Protein AF-A0A929T9X8-F1 (afdb_monomer)

Mean predicted aligned error: 4.68 Å

Structure (mmCIF, N/CA/C/O backbone):
data_AF-A0A929T9X8-F1
#
_entry.id   AF-A0A929T9X8-F1
#
loop_
_atom_site.group_PDB
_atom_site.id
_atom_site.type_symbol
_atom_site.label_atom_id
_atom_site.label_alt_id
_atom_site.label_comp_id
_atom_site.label_asym_id
_atom_site.label_entity_id
_atom_site.label_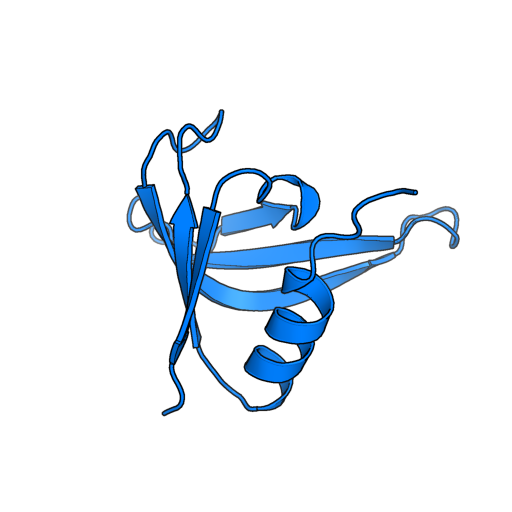seq_id
_atom_site.pdbx_PDB_ins_code
_atom_site.Cartn_x
_atom_site.Cartn_y
_atom_site.Cartn_z
_atom_site.occupancy
_atom_site.B_iso_or_equiv
_atom_site.auth_seq_id
_atom_site.auth_comp_id
_atom_site.auth_asym_id
_atom_site.auth_atom_id
_atom_site.pdbx_PDB_model_num
ATOM 1 N N . GLY A 1 1 ? -2.171 22.997 11.989 1.00 31.22 1 GLY A N 1
ATOM 2 C CA . GLY A 1 1 ? -3.186 22.159 11.324 1.00 31.22 1 GLY A CA 1
ATOM 3 C C . GLY A 1 1 ? -2.542 20.840 10.982 1.00 31.22 1 GLY A C 1
ATOM 4 O O . GLY A 1 1 ? -1.423 20.860 10.490 1.00 31.22 1 GLY A O 1
ATOM 5 N N . MET A 1 2 ? -3.166 19.711 11.318 1.00 30.00 2 MET A N 1
ATOM 6 C CA . MET A 1 2 ? -2.623 18.403 10.943 1.00 30.00 2 MET A CA 1
ATOM 7 C C . MET A 1 2 ? -2.635 18.283 9.418 1.00 30.00 2 MET A C 1
ATOM 9 O O . MET A 1 2 ? -3.702 18.332 8.810 1.00 30.00 2 MET A O 1
ATOM 13 N N . ASN A 1 3 ? -1.450 18.132 8.823 1.00 37.09 3 ASN A N 1
ATOM 14 C CA . ASN A 1 3 ? -1.282 17.682 7.447 1.00 37.09 3 ASN A CA 1
ATOM 15 C C . ASN A 1 3 ? -1.841 16.258 7.362 1.00 37.09 3 ASN A C 1
ATOM 17 O O . ASN A 1 3 ? -1.107 15.291 7.542 1.00 37.09 3 ASN A O 1
ATOM 21 N N . LEU A 1 4 ? -3.152 16.118 7.148 1.00 48.12 4 LEU A N 1
ATOM 22 C CA . LEU A 1 4 ? -3.701 14.879 6.612 1.00 48.12 4 LEU A CA 1
ATOM 23 C C . LEU A 1 4 ? -3.026 14.703 5.265 1.00 48.12 4 LEU A C 1
ATOM 25 O O . LEU A 1 4 ? -3.272 15.518 4.372 1.00 48.12 4 LEU A O 1
ATOM 29 N N . PRO A 1 5 ? -2.128 13.730 5.098 1.00 60.59 5 PRO A N 1
ATOM 30 C CA . PRO A 1 5 ? -1.348 13.756 3.896 1.00 60.59 5 PRO A CA 1
ATOM 31 C C . PRO A 1 5 ? -2.268 13.163 2.808 1.00 60.59 5 PRO A C 1
ATOM 33 O O . PRO A 1 5 ? -2.989 12.180 3.011 1.00 60.59 5 PRO A O 1
ATOM 36 N N . ALA A 1 6 ? -2.398 13.908 1.705 1.00 59.75 6 ALA A N 1
ATOM 37 C CA . ALA A 1 6 ? -3.496 13.812 0.730 1.00 59.75 6 ALA A CA 1
ATOM 38 C C . ALA A 1 6 ? -3.576 12.466 -0.021 1.00 59.75 6 ALA A C 1
ATOM 40 O O . ALA A 1 6 ? -4.459 12.247 -0.848 1.00 59.75 6 ALA A O 1
ATOM 41 N N . TRP A 1 7 ? -2.669 11.545 0.287 1.00 76.31 7 TRP A N 1
ATOM 42 C CA . TRP A 1 7 ? -2.592 10.211 -0.282 1.00 76.31 7 TRP A CA 1
ATOM 43 C C . TRP A 1 7 ? -3.806 9.353 0.070 1.00 76.31 7 TRP A C 1
ATOM 45 O O . TRP A 1 7 ? -4.208 8.567 -0.772 1.00 76.31 7 TRP A O 1
ATOM 55 N N . ARG A 1 8 ? -4.464 9.492 1.232 1.00 85.00 8 ARG A N 1
ATOM 56 C CA . ARG A 1 8 ? -5.593 8.589 1.555 1.00 85.00 8 ARG A CA 1
ATOM 57 C C . ARG A 1 8 ? -6.792 8.742 0.602 1.00 85.00 8 ARG A C 1
ATOM 59 O O . ARG A 1 8 ? -7.180 7.725 0.028 1.00 85.00 8 ARG A O 1
ATOM 66 N N . PRO A 1 9 ? -7.359 9.945 0.368 1.00 87.56 9 PRO A N 1
ATOM 67 C CA . PRO A 1 9 ? -8.406 10.111 -0.644 1.00 87.56 9 PRO A CA 1
ATOM 68 C C . PRO A 1 9 ? -7.945 9.709 -2.051 1.00 87.56 9 PRO A C 1
ATOM 70 O O . PRO A 1 9 ? -8.712 9.099 -2.792 1.00 87.56 9 PRO A O 1
ATOM 73 N N . PHE A 1 10 ? -6.687 9.996 -2.404 1.00 87.88 10 PHE A N 1
ATOM 74 C CA . PHE A 1 10 ? -6.102 9.590 -3.684 1.00 87.88 10 PHE A CA 1
ATOM 75 C C . PHE A 1 10 ? -6.072 8.062 -3.847 1.00 87.88 10 PHE A C 1
ATOM 77 O O . PHE A 1 10 ? -6.567 7.545 -4.843 1.00 87.88 10 PHE A O 1
ATOM 84 N N . LEU A 1 11 ? -5.552 7.333 -2.858 1.00 91.50 11 LEU A N 1
ATOM 85 C CA . LEU A 1 11 ? -5.471 5.872 -2.857 1.00 91.50 11 LEU A CA 1
ATOM 86 C C . LEU A 1 11 ? -6.868 5.247 -2.876 1.00 91.50 11 LEU A C 1
ATOM 88 O O . LEU A 1 11 ? -7.114 4.329 -3.653 1.00 91.50 11 LEU A O 1
ATOM 92 N N . GLN A 1 12 ? -7.804 5.771 -2.074 1.00 91.94 12 GLN A N 1
ATOM 93 C CA . GLN A 1 12 ? -9.211 5.350 -2.103 1.00 91.94 12 GLN A CA 1
ATOM 94 C C . GLN A 1 12 ? -9.804 5.485 -3.501 1.00 91.94 12 GLN A C 1
ATOM 96 O O . GLN A 1 12 ? -10.409 4.540 -4.006 1.00 91.94 12 GLN A O 1
ATOM 101 N N . HIS A 1 13 ? -9.604 6.642 -4.134 1.00 92.31 13 HIS A N 1
ATOM 102 C CA . HIS A 1 13 ? -10.074 6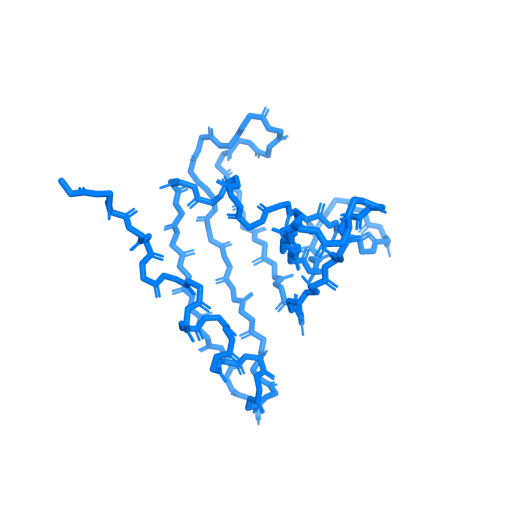.878 -5.487 1.00 92.31 13 HIS A CA 1
ATOM 103 C C . HIS A 1 13 ? -9.419 5.916 -6.486 1.00 92.31 13 HIS A C 1
ATOM 105 O O . HIS A 1 13 ? -10.140 5.234 -7.212 1.00 92.31 13 HIS A O 1
ATOM 111 N N . ALA A 1 14 ? -8.089 5.797 -6.478 1.00 93.38 14 ALA A N 1
ATOM 112 C CA . ALA A 1 14 ? -7.343 4.920 -7.377 1.00 93.38 14 ALA A CA 1
ATOM 113 C C . ALA A 1 14 ? -7.827 3.462 -7.277 1.00 93.38 14 ALA A C 1
ATOM 115 O O . ALA A 1 14 ? -8.241 2.876 -8.279 1.00 93.38 14 ALA A O 1
ATOM 116 N N . PHE A 1 15 ? -7.890 2.898 -6.066 1.00 94.94 15 PHE A N 1
ATOM 117 C CA . PHE A 1 15 ? -8.360 1.523 -5.875 1.00 94.94 15 PHE A CA 1
ATOM 118 C C . PHE A 1 15 ? -9.847 1.348 -6.215 1.00 94.94 15 PHE A C 1
ATOM 120 O O . PHE A 1 15 ? -10.217 0.317 -6.772 1.00 94.94 15 PHE A O 1
ATOM 127 N N . SER A 1 16 ? -10.706 2.349 -5.970 1.00 94.44 16 SER A N 1
ATOM 128 C CA . SER A 1 16 ? -12.125 2.290 -6.384 1.00 94.44 16 SER A CA 1
ATOM 129 C C . SER A 1 16 ? -12.317 2.204 -7.903 1.00 94.44 16 SER A C 1
ATOM 131 O O . SER A 1 16 ? -13.372 1.784 -8.374 1.00 94.44 16 SER A O 1
ATOM 133 N N . LYS A 1 17 ? -11.298 2.599 -8.673 1.00 95.56 17 LYS A N 1
ATOM 134 C CA . LYS A 1 17 ? -11.265 2.535 -10.136 1.00 95.56 17 LYS A CA 1
ATOM 135 C C . LYS A 1 17 ? -10.520 1.307 -10.663 1.00 95.56 17 LYS A C 1
ATOM 137 O O . LYS A 1 17 ? -10.308 1.214 -11.865 1.00 95.56 17 LYS A O 1
ATOM 142 N N . GLY A 1 18 ? -10.130 0.380 -9.787 1.00 94.69 18 GLY A N 1
ATOM 143 C CA . GLY A 1 18 ? -9.389 -0.823 -10.166 1.00 94.69 18 GLY A CA 1
ATOM 144 C C . GLY A 1 18 ? -7.910 -0.580 -10.472 1.00 94.69 18 GLY A C 1
ATOM 145 O O . GLY A 1 18 ? -7.271 -1.455 -11.046 1.00 94.69 18 GLY A O 1
ATOM 146 N N . ALA A 1 19 ? -7.355 0.580 -10.101 1.00 96.25 19 ALA A N 1
ATOM 147 C CA . ALA A 1 19 ? -5.939 0.847 -10.311 1.00 96.25 19 ALA A CA 1
ATOM 148 C C . ALA A 1 19 ? -5.063 -0.033 -9.410 1.00 96.25 19 ALA A C 1
ATOM 150 O O . ALA A 1 19 ? -5.383 -0.278 -8.242 1.00 96.25 19 ALA A O 1
ATOM 151 N N . LEU A 1 20 ? -3.900 -0.415 -9.930 1.00 96.00 20 LEU A N 1
ATOM 152 C CA . LEU A 1 20 ? -2.757 -0.777 -9.100 1.00 96.00 20 LEU A CA 1
ATOM 153 C C . LEU A 1 20 ? -2.050 0.509 -8.672 1.00 96.00 20 LEU A C 1
ATOM 155 O O . LEU A 1 20 ? -2.076 1.510 -9.386 1.00 96.00 20 LEU A O 1
ATOM 159 N N . VAL A 1 21 ? -1.401 0.505 -7.516 1.00 95.06 21 VAL A N 1
ATOM 160 C CA . VAL A 1 21 ? -0.605 1.652 -7.072 1.00 95.06 21 VAL A CA 1
ATOM 161 C C . VAL A 1 21 ? 0.832 1.203 -6.921 1.00 95.06 21 VAL A C 1
ATOM 163 O O . VAL A 1 21 ? 1.122 0.304 -6.141 1.00 95.06 21 VAL A O 1
ATOM 166 N N . TYR A 1 22 ? 1.735 1.832 -7.659 1.00 94.31 22 TYR A N 1
ATOM 167 C CA . TYR A 1 22 ? 3.164 1.728 -7.4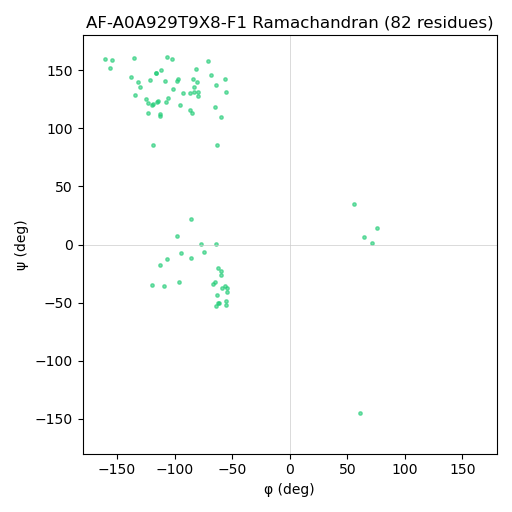09 1.00 94.31 22 TYR A CA 1
ATOM 168 C C . TYR A 1 22 ? 3.548 2.670 -6.268 1.00 94.31 22 TYR A C 1
ATOM 170 O O . TYR A 1 22 ? 3.048 3.797 -6.200 1.00 94.31 22 TYR A O 1
ATOM 178 N N . LEU A 1 23 ? 4.438 2.210 -5.390 1.00 93.00 23 LEU A N 1
ATOM 179 C CA . LEU A 1 23 ? 4.933 2.958 -4.244 1.00 93.00 23 LEU A CA 1
ATOM 180 C C . LEU A 1 23 ? 6.453 2.912 -4.213 1.00 93.00 23 LEU A C 1
ATOM 182 O O . LEU A 1 23 ? 7.050 1.847 -4.340 1.00 93.00 23 LEU A O 1
ATOM 186 N N . GLU A 1 24 ? 7.064 4.054 -3.954 1.00 94.31 24 GLU A N 1
ATOM 187 C CA . GLU A 1 24 ? 8.460 4.148 -3.552 1.00 94.31 24 GLU A CA 1
ATOM 188 C C . GLU A 1 24 ? 8.498 4.634 -2.108 1.00 94.31 24 GLU A C 1
ATOM 190 O O . GLU A 1 24 ? 8.101 5.762 -1.814 1.00 94.31 24 GLU A O 1
ATOM 195 N N . LEU A 1 25 ? 8.939 3.767 -1.201 1.00 93.31 25 LEU A N 1
ATOM 196 C CA . LEU A 1 25 ? 9.213 4.133 0.181 1.00 93.31 25 LEU A CA 1
ATOM 197 C C . LEU A 1 25 ? 10.617 4.723 0.277 1.00 93.31 25 LEU A C 1
ATOM 199 O O . LEU A 1 25 ? 11.539 4.220 -0.360 1.00 93.31 25 LEU A O 1
ATOM 203 N N . LEU A 1 26 ? 10.787 5.742 1.115 1.00 93.12 26 LEU A N 1
ATOM 204 C CA . LEU A 1 26 ? 12.075 6.365 1.401 1.00 93.12 26 LEU A CA 1
ATOM 205 C C . LEU A 1 26 ? 12.371 6.218 2.896 1.00 93.12 26 LEU A C 1
ATOM 207 O O . LEU A 1 26 ? 11.612 6.707 3.732 1.00 93.12 26 LEU A O 1
ATOM 211 N N . PHE A 1 27 ? 13.483 5.558 3.237 1.00 92.62 27 PHE A N 1
ATOM 212 C CA . PHE A 1 27 ? 13.934 5.366 4.626 1.00 92.62 27 PHE A CA 1
ATOM 213 C C . PHE A 1 27 ? 12.902 4.694 5.558 1.00 92.62 27 PHE A C 1
ATOM 215 O O . PHE A 1 27 ? 12.832 5.005 6.748 1.00 92.62 27 PHE A O 1
ATOM 222 N N . HIS A 1 28 ? 12.097 3.763 5.044 1.00 93.19 28 HIS A N 1
ATOM 223 C CA . HIS A 1 28 ? 11.117 3.041 5.851 1.00 93.19 28 HIS A CA 1
ATOM 224 C C . HIS A 1 28 ? 11.799 2.182 6.933 1.00 93.19 28 HIS A C 1
ATOM 226 O O . HIS A 1 28 ? 12.739 1.458 6.604 1.00 93.19 28 HIS A O 1
ATOM 232 N N . PRO A 1 29 ? 11.312 2.141 8.188 1.00 92.06 29 PRO A N 1
ATOM 233 C CA . PRO A 1 29 ? 11.958 1.373 9.259 1.00 92.06 29 PRO A CA 1
ATOM 234 C C . PRO A 1 29 ? 12.141 -0.120 8.948 1.00 92.06 29 PRO A C 1
ATOM 236 O O . PRO A 1 29 ? 13.141 -0.714 9.334 1.00 92.06 29 PRO A O 1
ATOM 239 N N . CYS A 1 30 ? 11.184 -0.723 8.235 1.00 92.25 30 CYS A N 1
ATOM 240 C CA . CYS A 1 30 ? 11.239 -2.138 7.850 1.00 92.25 30 CYS A CA 1
ATOM 241 C C . CYS A 1 30 ? 11.788 -2.377 6.433 1.00 92.25 30 CYS A C 1
ATOM 243 O O . CYS A 1 30 ? 12.391 -3.417 6.189 1.00 92.25 30 CYS A O 1
ATOM 245 N N . TYR A 1 31 ? 11.551 -1.459 5.490 1.00 92.75 31 TYR A N 1
ATOM 246 C CA . TYR A 1 31 ? 11.847 -1.689 4.067 1.00 92.75 31 TYR A CA 1
ATOM 247 C C . TYR A 1 31 ? 13.072 -0.904 3.582 1.00 92.75 31 TYR A C 1
ATOM 249 O O . TYR A 1 31 ? 13.573 -1.171 2.498 1.00 92.75 31 TYR A O 1
ATOM 257 N N . GLY A 1 32 ? 13.569 0.059 4.360 1.00 93.56 32 GLY A N 1
ATOM 258 C CA . GLY A 1 32 ? 14.517 1.053 3.872 1.00 93.56 32 GLY A CA 1
ATOM 259 C C . GLY A 1 32 ? 13.912 1.879 2.735 1.00 93.56 32 GLY A C 1
ATOM 260 O O . GLY A 1 32 ? 12.717 2.181 2.739 1.00 93.56 32 GLY A O 1
ATOM 261 N N . SER A 1 33 ? 14.745 2.250 1.765 1.00 95.00 33 SER A N 1
ATOM 262 C CA . SER A 1 33 ? 14.261 2.798 0.498 1.00 95.00 33 SER A CA 1
ATOM 263 C C . SER A 1 33 ? 13.968 1.651 -0.462 1.00 95.00 33 SER A C 1
ATOM 265 O O . SER A 1 33 ? 14.881 0.898 -0.800 1.00 95.00 33 SER A O 1
ATOM 267 N N . HIS A 1 34 ? 12.703 1.478 -0.848 1.00 95.62 34 HIS A N 1
ATOM 268 C CA . HIS A 1 34 ? 12.265 0.285 -1.579 1.00 95.62 34 HIS A CA 1
ATOM 269 C C . HIS A 1 34 ? 11.007 0.524 -2.411 1.00 95.62 34 HIS A C 1
ATOM 271 O O . HIS A 1 34 ? 10.150 1.336 -2.056 1.00 95.62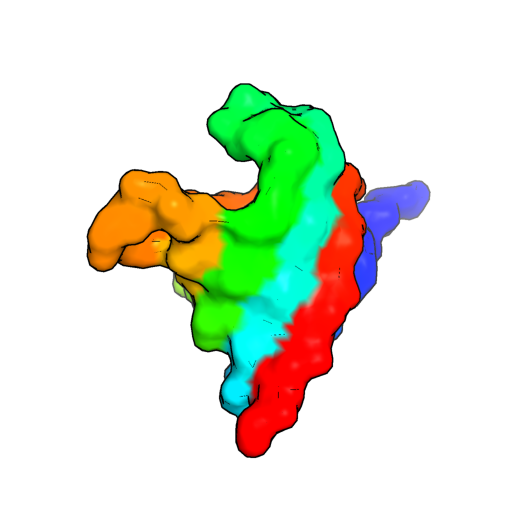 34 HIS A O 1
ATOM 277 N N . HIS A 1 35 ? 10.883 -0.234 -3.498 1.00 94.81 35 HIS A N 1
ATOM 278 C CA . HIS A 1 35 ? 9.769 -0.147 -4.436 1.00 94.81 35 HIS A CA 1
ATOM 279 C C . HIS A 1 35 ? 8.764 -1.274 -4.193 1.00 94.81 35 HIS A C 1
ATOM 281 O O . HIS A 1 35 ? 9.136 -2.440 -4.060 1.00 94.81 35 HIS A O 1
ATOM 287 N N . LEU A 1 36 ? 7.480 -0.928 -4.157 1.00 95.12 36 LEU A N 1
ATOM 288 C CA . LEU A 1 36 ? 6.380 -1.830 -3.834 1.00 95.12 36 LEU A CA 1
ATOM 289 C C . LEU A 1 36 ? 5.219 -1.643 -4.814 1.00 95.12 36 LEU A C 1
ATOM 291 O O . LEU A 1 36 ? 5.060 -0.590 -5.433 1.00 95.12 36 LEU A O 1
ATOM 295 N N . LEU A 1 37 ? 4.349 -2.650 -4.890 1.00 96.12 37 LEU A N 1
ATOM 296 C CA . LEU A 1 37 ? 3.088 -2.563 -5.622 1.00 96.12 37 LEU A CA 1
ATOM 297 C C . LEU A 1 37 ? 1.920 -2.864 -4.681 1.00 96.12 37 LEU A C 1
ATOM 299 O O . LEU A 1 37 ? 1.853 -3.947 -4.102 1.00 96.12 37 LEU A O 1
ATOM 303 N N . ALA A 1 38 ? 0.979 -1.934 -4.544 1.00 96.25 38 ALA A N 1
ATOM 304 C CA . ALA A 1 38 ? -0.275 -2.133 -3.834 1.00 96.25 38 ALA A CA 1
ATOM 305 C C . ALA A 1 38 ? -1.414 -2.467 -4.798 1.00 96.25 38 ALA A C 1
ATOM 307 O O . ALA A 1 38 ? -1.554 -1.873 -5.866 1.00 96.25 38 ALA A O 1
ATOM 308 N N . SER A 1 39 ? -2.266 -3.393 -4.369 1.00 95.75 39 SER A N 1
ATOM 309 C CA . SER A 1 39 ? -3.437 -3.855 -5.129 1.00 95.75 39 SER A CA 1
ATOM 310 C C . SER A 1 39 ? -4.770 -3.462 -4.497 1.00 95.75 39 SER A C 1
ATOM 312 O O . SER A 1 39 ? -5.802 -3.522 -5.156 1.00 95.75 39 SER A O 1
ATOM 314 N N . ALA A 1 40 ? -4.771 -3.085 -3.217 1.00 96.00 40 ALA A N 1
ATOM 315 C CA . ALA A 1 40 ? -5.972 -2.672 -2.505 1.00 96.00 40 ALA A CA 1
ATOM 316 C C . ALA A 1 40 ? -5.621 -1.867 -1.251 1.00 96.00 40 ALA A C 1
ATOM 318 O O . ALA A 1 40 ? -4.537 -2.031 -0.682 1.00 96.00 40 ALA A O 1
ATOM 319 N N . MET A 1 41 ? -6.594 -1.091 -0.768 1.00 94.81 41 MET A N 1
ATOM 320 C CA . MET A 1 41 ? -6.587 -0.528 0.577 1.00 94.81 41 MET A CA 1
ATOM 321 C C . MET A 1 41 ? -7.726 -1.127 1.402 1.00 94.81 41 MET A C 1
ATOM 323 O O . MET A 1 41 ? -8.894 -1.053 1.026 1.00 94.81 41 MET A O 1
ATOM 327 N N . LEU A 1 42 ? -7.372 -1.715 2.535 1.00 94.12 42 LEU A N 1
ATOM 328 C CA . LEU A 1 42 ? -8.280 -2.339 3.485 1.00 94.12 42 LEU A CA 1
ATOM 329 C C . LEU A 1 42 ? -8.596 -1.360 4.609 1.00 94.12 42 LEU A C 1
ATOM 331 O O . LEU A 1 42 ? -7.715 -0.637 5.070 1.00 94.12 42 LEU A O 1
ATOM 335 N N . ARG A 1 43 ? -9.847 -1.372 5.066 1.00 92.88 43 ARG A N 1
ATOM 336 C CA . ARG A 1 43 ? -10.307 -0.659 6.258 1.00 92.88 43 ARG A CA 1
ATOM 337 C C . ARG A 1 43 ? -10.575 -1.689 7.350 1.00 92.88 43 ARG A C 1
ATOM 339 O O . ARG A 1 43 ? -11.377 -2.592 7.133 1.00 92.88 43 ARG A O 1
ATOM 346 N N . LEU A 1 44 ? -9.918 -1.546 8.494 1.00 91.12 44 LEU A N 1
ATOM 347 C CA . LEU A 1 44 ? -10.133 -2.380 9.674 1.00 91.12 44 LEU A CA 1
ATOM 348 C C . LEU A 1 44 ? -10.686 -1.517 10.805 1.00 91.12 44 LEU A C 1
ATOM 350 O O . LEU A 1 44 ? -10.081 -0.512 11.186 1.00 91.12 44 LEU A O 1
ATOM 354 N N . GLU A 1 45 ? -11.849 -1.904 11.315 1.00 91.06 45 GLU A N 1
ATOM 355 C CA . GLU A 1 45 ? -12.438 -1.310 12.512 1.00 91.06 45 GLU A CA 1
ATOM 356 C C . GLU A 1 45 ? -11.817 -1.966 13.749 1.00 91.06 45 GLU A C 1
ATOM 358 O O . GLU A 1 45 ? -11.612 -3.179 13.787 1.00 91.06 45 GLU A O 1
ATOM 363 N N . GLY A 1 46 ? -11.455 -1.151 14.734 1.00 85.81 46 GLY A N 1
ATOM 364 C CA . GLY A 1 46 ? -11.011 -1.622 16.036 1.00 85.81 46 GLY A CA 1
ATOM 365 C C . GLY A 1 46 ? -12.177 -2.204 16.828 1.00 85.81 46 GLY A C 1
ATOM 366 O O . GLY A 1 46 ? -13.336 -1.863 16.599 1.00 85.81 46 GLY A O 1
ATOM 367 N N . GLU A 1 47 ? -11.860 -3.057 17.799 1.00 87.75 47 GLU A N 1
ATOM 368 C CA . GLU A 1 47 ? -12.850 -3.702 18.677 1.00 87.75 47 GLU A CA 1
ATOM 369 C C . GLU A 1 47 ? -13.681 -2.693 19.488 1.00 87.75 47 GLU A C 1
ATOM 371 O O . GLU A 1 47 ? -14.799 -2.984 19.901 1.00 87.75 47 GLU A O 1
ATOM 376 N N . ASP A 1 48 ? -13.156 -1.480 19.678 1.00 87.25 48 ASP A N 1
ATOM 377 C CA . ASP A 1 48 ? -13.833 -0.364 20.340 1.00 87.25 48 ASP A CA 1
ATOM 378 C C . ASP A 1 48 ? -14.926 0.303 19.478 1.00 87.25 48 ASP A C 1
ATOM 380 O O . ASP A 1 48 ? -15.610 1.214 19.955 1.00 87.25 48 ASP A O 1
ATOM 384 N N . GLY A 1 49 ? -15.062 -0.091 18.205 1.00 81.81 49 GLY A N 1
ATOM 385 C CA . GLY A 1 49 ? -15.984 0.500 17.230 1.00 81.81 49 GLY A CA 1
ATOM 386 C C . GLY A 1 49 ? -15.684 1.964 16.881 1.00 81.81 49 GLY A C 1
ATOM 387 O O . GLY A 1 49 ? -16.473 2.612 16.192 1.00 81.81 49 GLY A O 1
ATOM 388 N N . ARG A 1 50 ? -14.567 2.517 17.366 1.00 82.25 50 ARG A N 1
ATOM 389 C CA . ARG A 1 50 ? -14.197 3.937 17.225 1.00 82.25 50 ARG A CA 1
ATOM 390 C C . ARG A 1 50 ? -12.890 4.108 16.476 1.00 82.25 50 ARG A C 1
ATOM 392 O O . ARG A 1 50 ? -12.725 5.063 15.718 1.00 82.25 50 ARG A O 1
ATOM 399 N N . THR A 1 51 ? -11.965 3.182 16.664 1.00 84.38 51 THR A N 1
ATOM 400 C CA . THR A 1 51 ? -10.683 3.181 15.983 1.00 84.38 51 THR A CA 1
ATOM 401 C C . THR A 1 51 ? -10.869 2.621 14.578 1.00 84.38 51 THR A C 1
ATOM 403 O O . THR A 1 51 ? -11.478 1.578 14.377 1.00 84.38 51 THR A O 1
ATOM 406 N N . THR A 1 52 ? -10.351 3.310 13.566 1.00 88.56 52 THR A N 1
ATOM 407 C CA . THR A 1 52 ? -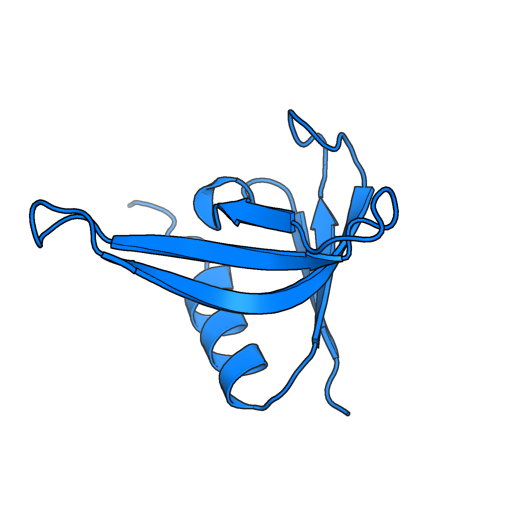10.283 2.787 12.196 1.00 88.56 52 THR A CA 1
ATOM 408 C C . THR A 1 52 ? -8.839 2.859 11.731 1.00 88.56 52 THR A C 1
ATOM 410 O O . THR A 1 52 ? -8.249 3.940 11.743 1.00 88.56 52 THR A O 1
ATOM 413 N N . LYS A 1 53 ? -8.291 1.727 11.291 1.00 89.94 53 LYS A N 1
ATOM 414 C CA . LYS A 1 53 ? -6.971 1.641 10.660 1.00 89.94 53 LYS A CA 1
ATOM 415 C C . LYS A 1 53 ? -7.111 1.270 9.194 1.00 89.94 53 LYS A C 1
ATOM 417 O O . LYS A 1 53 ? -8.050 0.573 8.804 1.00 89.94 53 LYS A O 1
ATOM 422 N N . TYR A 1 54 ? -6.164 1.727 8.389 1.00 91.88 54 TYR A N 1
ATOM 423 C CA . TYR A 1 54 ? -6.128 1.424 6.968 1.00 91.88 54 TYR A CA 1
ATOM 424 C C . TYR A 1 54 ? -4.822 0.718 6.618 1.00 91.88 54 TYR A C 1
ATOM 426 O O . TYR A 1 54 ? -3.766 1.057 7.142 1.00 91.88 54 TYR A O 1
ATOM 434 N N . TYR A 1 55 ? -4.894 -0.262 5.724 1.00 94.62 55 TYR A N 1
ATOM 435 C CA . TYR A 1 55 ? -3.734 -1.049 5.312 1.00 94.62 55 TYR A CA 1
ATOM 436 C C . TYR A 1 55 ? -3.674 -1.151 3.798 1.00 94.62 55 TYR A C 1
ATOM 438 O O . TYR A 1 55 ? -4.695 -1.383 3.154 1.00 94.62 55 TYR A O 1
ATOM 446 N N . LEU A 1 56 ? -2.481 -1.047 3.227 1.00 95.56 56 LEU A N 1
ATOM 447 C CA . LEU A 1 56 ? -2.239 -1.411 1.838 1.00 95.56 56 LEU A CA 1
ATOM 448 C C . LEU A 1 56 ? -1.921 -2.895 1.734 1.00 95.56 56 LEU A C 1
ATOM 450 O O . LEU A 1 56 ? -1.040 -3.385 2.437 1.00 95.56 56 LEU A O 1
ATOM 454 N N . LYS A 1 57 ? -2.606 -3.597 0.828 1.00 96.94 57 LYS A N 1
ATOM 455 C CA . LYS A 1 57 ? -2.242 -4.959 0.427 1.00 96.94 57 LYS A CA 1
ATOM 456 C C . LYS A 1 57 ? -1.179 -4.890 -0.666 1.00 96.94 57 LYS A C 1
ATOM 458 O O . LYS A 1 57 ? -1.474 -4.462 -1.785 1.00 96.94 57 LYS A O 1
ATOM 463 N N . LEU A 1 58 ? 0.025 -5.342 -0.343 1.00 95.19 58 LEU A N 1
ATOM 464 C CA . LEU A 1 58 ? 1.236 -5.147 -1.131 1.00 95.19 58 LEU A CA 1
ATOM 465 C C . LEU A 1 58 ? 1.819 -6.461 -1.648 1.00 95.19 58 LEU A C 1
ATOM 467 O O . LEU A 1 58 ? 1.792 -7.479 -0.953 1.00 95.19 58 LEU A O 1
ATOM 471 N N . ALA A 1 59 ? 2.431 -6.396 -2.824 1.00 96.44 59 ALA A N 1
ATOM 472 C CA . ALA A 1 59 ? 3.529 -7.269 -3.210 1.00 96.44 59 ALA A CA 1
ATOM 473 C C . ALA A 1 59 ? 4.847 -6.534 -2.909 1.00 96.44 59 ALA A C 1
ATOM 475 O O . ALA A 1 59 ? 5.073 -5.441 -3.432 1.00 96.44 59 ALA A O 1
ATOM 476 N N . ASP A 1 60 ? 5.685 -7.118 -2.047 1.00 94.69 60 ASP A N 1
ATOM 477 C CA . ASP A 1 60 ? 6.940 -6.509 -1.578 1.00 94.69 60 ASP A CA 1
ATOM 478 C C . ASP A 1 60 ? 8.182 -6.916 -2.383 1.00 94.69 60 ASP A C 1
ATOM 480 O O . ASP A 1 60 ? 9.266 -6.377 -2.177 1.00 94.69 60 ASP A O 1
ATOM 484 N N . GLY A 1 61 ? 8.031 -7.875 -3.300 1.00 94.25 61 GLY A N 1
ATOM 485 C CA . GLY A 1 61 ? 9.132 -8.423 -4.090 1.00 94.25 61 GLY A CA 1
ATOM 486 C C . GLY A 1 61 ? 10.102 -9.306 -3.296 1.00 94.25 61 GLY A C 1
ATOM 487 O O . GLY A 1 61 ? 11.057 -9.815 -3.877 1.00 94.25 61 GLY A O 1
ATOM 488 N N . TRP A 1 62 ? 9.868 -9.520 -1.999 1.00 94.06 62 TRP A N 1
ATOM 489 C CA . TRP A 1 62 ? 10.708 -10.352 -1.127 1.00 94.06 62 TRP A CA 1
ATOM 490 C C . TRP A 1 62 ? 10.010 -11.655 -0.743 1.00 94.06 62 TRP A C 1
ATOM 492 O O . TRP A 1 62 ? 10.649 -12.702 -0.621 1.00 94.06 62 TRP A O 1
ATOM 502 N N . GLY A 1 63 ? 8.691 -11.609 -0.559 1.00 91.25 63 GLY A N 1
ATOM 503 C CA . GLY A 1 63 ? 7.861 -12.758 -0.229 1.00 91.25 63 GLY A CA 1
ATOM 504 C C . GLY A 1 63 ? 6.999 -13.241 -1.394 1.00 91.25 63 GLY A C 1
ATOM 505 O O . GLY A 1 63 ? 6.697 -12.516 -2.336 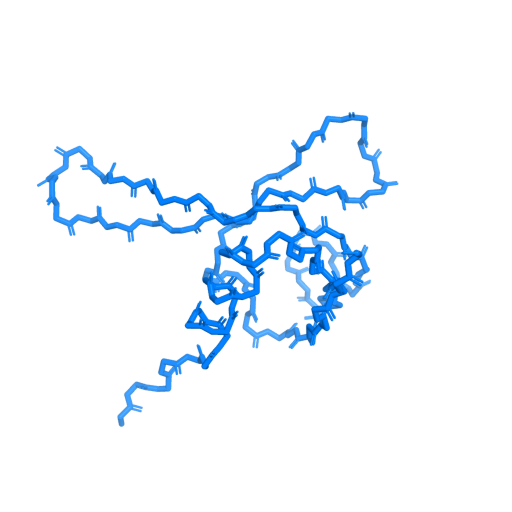1.00 91.25 63 GLY A O 1
ATOM 506 N N . LYS A 1 64 ? 6.527 -14.489 -1.286 1.00 93.38 64 LYS A N 1
ATOM 507 C CA . LYS A 1 64 ? 5.479 -15.041 -2.168 1.00 93.38 64 LYS A CA 1
ATOM 508 C C . LYS A 1 64 ? 4.060 -14.715 -1.689 1.00 93.38 64 LYS A C 1
ATOM 510 O O . LYS A 1 64 ? 3.095 -14.955 -2.406 1.00 93.38 64 LYS A O 1
ATOM 515 N N . THR A 1 65 ? 3.924 -14.215 -0.464 1.00 95.25 65 THR A N 1
ATOM 516 C CA . THR A 1 65 ? 2.643 -13.899 0.174 1.00 95.25 65 THR A CA 1
ATOM 517 C C . THR A 1 65 ? 2.453 -12.388 0.262 1.00 95.25 65 THR A C 1
ATOM 519 O O . THR A 1 65 ? 3.418 -11.706 0.612 1.00 95.25 65 THR A O 1
ATOM 522 N N . PRO A 1 66 ? 1.234 -11.860 0.043 1.00 95.50 66 PRO A N 1
ATOM 523 C CA . PRO A 1 66 ? 0.971 -10.436 0.208 1.00 95.50 66 PRO A CA 1
ATOM 524 C C . PRO A 1 66 ? 1.336 -9.929 1.605 1.00 95.50 66 PRO A C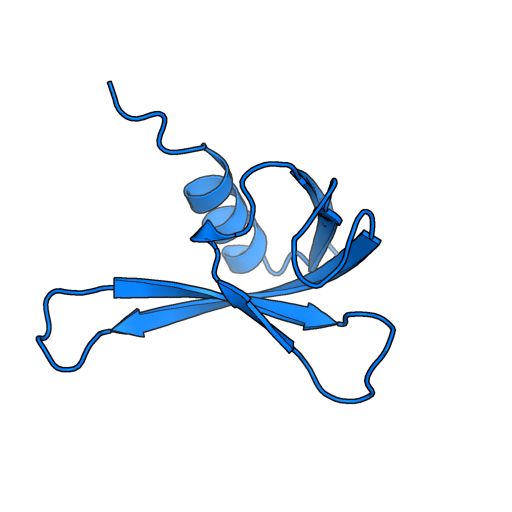 1
ATOM 526 O O . PRO A 1 66 ? 1.104 -10.615 2.607 1.00 95.50 66 PRO A O 1
ATOM 529 N N . ARG A 1 67 ? 1.864 -8.708 1.667 1.00 95.94 67 ARG A N 1
ATOM 530 C CA . ARG A 1 67 ? 2.099 -7.975 2.914 1.00 95.94 67 ARG A CA 1
ATOM 531 C C . ARG A 1 67 ? 1.035 -6.915 3.125 1.00 95.94 67 ARG A C 1
ATOM 533 O O . ARG A 1 67 ? 0.370 -6.490 2.183 1.00 95.94 67 ARG A O 1
ATOM 540 N N . TYR A 1 68 ? 0.892 -6.495 4.374 1.00 95.19 68 TYR A N 1
ATOM 541 C CA . TYR A 1 68 ? -0.042 -5.456 4.771 1.00 95.19 68 TYR A CA 1
ATOM 542 C C . TYR A 1 68 ? 0.732 -4.352 5.469 1.00 95.19 68 TYR A C 1
ATOM 544 O O . TYR A 1 68 ? 1.293 -4.585 6.536 1.00 95.19 68 TYR A O 1
ATOM 552 N N . LEU A 1 69 ? 0.785 -3.179 4.847 1.00 93.31 69 LEU A N 1
ATOM 553 C CA . LEU A 1 69 ? 1.474 -2.015 5.398 1.00 93.31 69 LEU A CA 1
ATOM 554 C C . LEU A 1 69 ? 0.439 -1.020 5.912 1.00 93.31 69 LEU A C 1
ATOM 556 O O . LEU A 1 69 ? -0.449 -0.649 5.135 1.00 93.31 69 LEU A O 1
ATOM 560 N N . PRO A 1 70 ? 0.519 -0.589 7.180 1.00 92.44 70 PRO A N 1
ATOM 561 C CA . PRO A 1 70 ? -0.309 0.494 7.672 1.00 92.44 70 PRO A CA 1
ATOM 562 C C . PRO A 1 70 ? -0.122 1.731 6.806 1.00 92.44 70 PRO A C 1
ATOM 564 O O . PRO A 1 70 ? 0.991 2.154 6.502 1.00 92.44 70 PRO A O 1
ATOM 567 N N . VAL A 1 71 ? -1.243 2.310 6.409 1.00 90.19 71 VAL A N 1
ATOM 568 C CA . VAL A 1 71 ? -1.327 3.538 5.615 1.00 90.19 71 VAL A CA 1
ATOM 569 C C . VAL A 1 71 ? -0.531 4.636 6.340 1.00 90.19 71 VAL A C 1
ATOM 571 O O . VAL A 1 71 ? 0.235 5.364 5.716 1.00 90.19 71 VAL A O 1
ATOM 574 N N . GLU A 1 72 ? -0.575 4.675 7.670 1.00 87.50 72 GLU A N 1
ATOM 575 C CA . GLU A 1 72 ? 0.170 5.630 8.490 1.00 87.50 72 GLU A CA 1
ATOM 576 C C . GLU A 1 72 ? 1.695 5.558 8.310 1.00 87.50 72 GLU A C 1
ATOM 578 O O . GLU A 1 72 ? 2.339 6.585 8.454 1.00 87.50 72 GLU A O 1
ATOM 583 N N . GLU A 1 73 ? 2.279 4.420 7.924 1.00 89.88 73 GLU A N 1
ATOM 584 C CA . GLU A 1 73 ? 3.736 4.268 7.747 1.00 89.88 73 GLU A CA 1
ATOM 585 C C . GLU A 1 73 ? 4.274 4.899 6.444 1.00 89.88 73 GLU A C 1
ATOM 587 O O . GLU A 1 73 ? 5.478 4.900 6.187 1.00 89.88 73 GLU A O 1
ATOM 592 N N . LEU A 1 74 ? 3.408 5.505 5.629 1.00 87.88 74 LEU A N 1
ATOM 593 C CA . LEU A 1 74 ? 3.751 6.074 4.323 1.00 87.88 74 LEU A CA 1
ATOM 594 C C . LEU A 1 74 ? 4.294 7.518 4.372 1.00 87.88 74 LEU A C 1
ATOM 596 O O . LEU A 1 74 ? 4.235 8.241 3.377 1.00 87.88 74 LEU A O 1
ATOM 600 N N . TYR A 1 75 ? 4.824 7.971 5.512 1.00 83.25 75 TYR A N 1
ATOM 601 C CA . TYR A 1 75 ? 5.225 9.371 5.728 1.00 83.25 75 TYR A CA 1
ATOM 602 C C . TYR A 1 75 ? 6.197 9.930 4.678 1.00 83.25 75 TYR A C 1
ATOM 604 O O . TYR A 1 75 ? 6.049 11.076 4.255 1.00 83.25 75 TYR A O 1
ATOM 612 N N . LEU A 1 76 ? 7.182 9.131 4.264 1.00 88.19 76 LEU A N 1
ATOM 613 C CA . LEU A 1 76 ? 8.175 9.487 3.253 1.00 88.19 76 LEU A CA 1
ATOM 614 C C . LEU A 1 76 ? 8.054 8.512 2.089 1.00 88.19 76 LEU A C 1
ATOM 616 O O . LEU A 1 76 ? 8.719 7.480 2.046 1.00 88.19 76 LEU A O 1
ATOM 620 N N . SER A 1 77 ? 7.147 8.816 1.167 1.00 89.50 77 SER A N 1
ATOM 621 C CA . SER A 1 77 ? 6.929 7.967 0.003 1.00 89.50 77 SER A CA 1
ATOM 622 C C . SER A 1 77 ? 6.365 8.723 -1.193 1.00 89.50 77 SER A C 1
ATOM 624 O O . SER A 1 77 ? 5.792 9.808 -1.060 1.00 89.50 77 SER A O 1
ATOM 626 N N . GLN A 1 78 ? 6.564 8.140 -2.371 1.00 89.69 78 GLN A N 1
ATOM 627 C CA . GLN A 1 78 ? 5.985 8.585 -3.634 1.00 89.69 78 GLN A CA 1
ATOM 628 C C . GLN A 1 78 ? 5.046 7.505 -4.164 1.00 89.69 78 GLN A C 1
ATOM 630 O O . GLN A 1 78 ? 5.288 6.314 -3.964 1.00 89.69 78 GLN A O 1
ATOM 635 N N . PHE A 1 79 ? 3.981 7.912 -4.856 1.00 89.06 79 PHE A N 1
ATOM 636 C CA . PHE A 1 79 ? 2.987 6.980 -5.384 1.00 89.06 79 PHE A CA 1
ATOM 637 C C . PHE A 1 79 ? 2.555 7.360 -6.790 1.00 89.06 79 PHE A C 1
ATOM 639 O O . PHE A 1 79 ? 2.357 8.538 -7.088 1.00 89.06 79 PHE A O 1
ATOM 646 N N . PHE A 1 80 ? 2.299 6.342 -7.608 1.00 90.31 80 PHE A N 1
ATOM 647 C CA . PHE A 1 80 ? 1.716 6.493 -8.935 1.00 90.31 80 PHE A CA 1
ATOM 648 C C . PHE A 1 80 ? 0.604 5.458 -9.115 1.00 90.31 80 PHE A C 1
ATOM 650 O O . PHE A 1 80 ? 0.804 4.270 -8.864 1.00 90.31 80 PHE A O 1
ATOM 657 N N . ALA A 1 81 ? -0.581 5.910 -9.528 1.00 93.69 81 ALA A N 1
ATOM 658 C CA . ALA A 1 81 ? -1.683 5.019 -9.875 1.00 93.69 81 ALA A CA 1
ATOM 659 C C . ALA A 1 81 ? -1.520 4.531 -11.320 1.00 93.69 81 ALA A C 1
ATOM 661 O O . ALA A 1 81 ? -1.308 5.330 -12.232 1.00 93.69 81 ALA A O 1
ATOM 662 N N . ILE A 1 82 ? -1.636 3.222 -11.511 1.00 94.06 82 ILE A N 1
ATOM 663 C CA . ILE A 1 82 ? -1.540 2.525 -12.788 1.00 94.06 82 ILE A CA 1
ATOM 664 C C . ILE A 1 82 ? -2.929 1.971 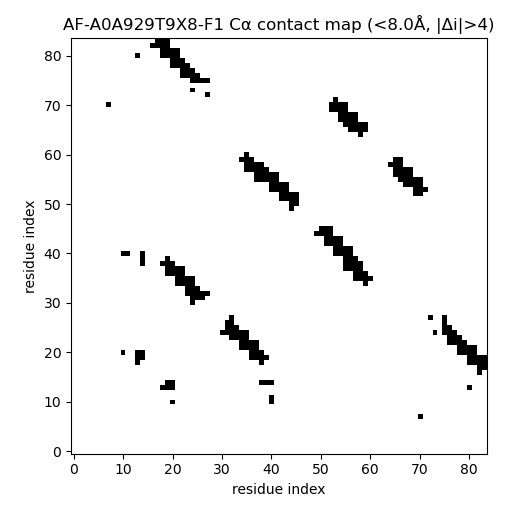-13.093 1.00 94.06 82 ILE A C 1
ATOM 666 O O . ILE A 1 82 ? -3.414 1.070 -12.407 1.00 94.06 82 ILE A O 1
ATOM 670 N N . TYR A 1 83 ? -3.573 2.535 -14.108 1.00 91.00 83 TYR A N 1
ATOM 671 C CA . TYR A 1 83 ? -4.868 2.078 -14.599 1.00 91.00 83 TYR A CA 1
ATOM 672 C C . TYR A 1 83 ? -4.632 1.076 -15.730 1.00 91.00 83 TYR A C 1
ATOM 674 O O . TYR A 1 83 ? -3.830 1.346 -16.626 1.00 91.00 83 TYR A O 1
ATOM 682 N N . CYS A 1 84 ? -5.295 -0.075 -15.651 1.00 73.38 84 CYS A N 1
ATOM 683 C CA . CYS A 1 8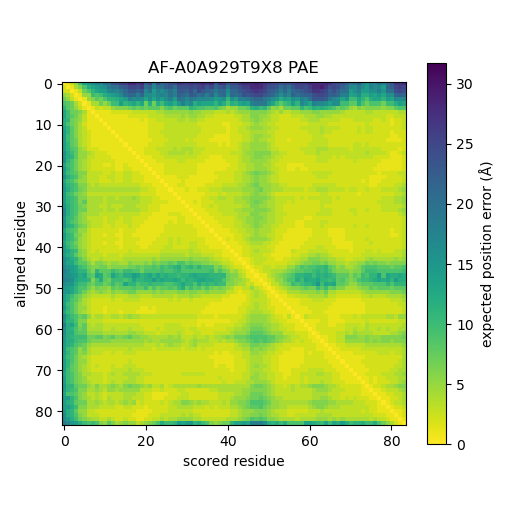4 ? -5.261 -1.122 -16.669 1.00 73.38 84 CYS A CA 1
ATOM 684 C C . CYS A 1 84 ? -6.549 -1.122 -17.490 1.00 73.38 84 CYS A C 1
ATOM 686 O O . CYS A 1 84 ? -7.609 -0.786 -16.914 1.00 73.38 84 CYS A O 1
#

Nearest PDB structures (foldseek):
  6oaw-assembly1_A  TM=5.568E-01  e=6.614E-01  Ruminococcus sp.
  6oaw-assembly1_B  TM=5.566E-01  e=6.235E-01  Ruminococcus sp.
  6sga-assembly1_Cj  TM=4.538E-01  e=2.159E-01  Trypanosoma brucei brucei
  4x2w-assembly1_A  TM=3.831E-01  e=8.842E+00  Murine norovirus 1

Radius of gyration: 12.95 Å; Cα contacts (8 Å, |Δi|>4): 149; chains: 1; bounding box: 30×37×37 Å

Secondary structure (DSSP, 8-state):
-----THHHHHHHHHHTT-EEEEEEEEETTTEEEEEEEEEEEEEE-TTSS-EEEEEEEE-SS-SS-EEEEGGG-SSEEEEEE--

Sequence (84 aa):
GMNLPAWRPFLQHAFSKGALVYLELLFHPCYGSHHLLASAMLRLEGEDGRTTKYYLKLADGWGKTPRYLPVEELYLSQFFAIYC

Foldseek 3Di:
DDCPPPVPVVQVVLLVLQWKKKKFADCQPPQHGAIKIFRDKDWDADPVNPDIWIWTFIDRVPDPHTDTHTPVSRPGMDMDTGHD

pLDDT: mean 88.38, std 13.35, range [30.0, 96.94]

Solvent-accessible surface area (backbone atoms only — not comparable to full-atom values): 5026 Å² total; per-residue (Å²): 131,86,80,73,67,73,57,60,68,50,51,53,51,37,39,76,70,66,17,37,33,42,35,38,38,49,72,34,96,90,64,34,64,42,68,35,38,31,67,42,75,46,80,44,74,38,97,80,78,72,49,75,49,46,29,32,40,24,48,64,86,80,61,97,61,77,44,75,44,54,54,83,75,53,82,48,56,49,78,47,77,45,79,126